Protein AF-A0A511R2E7-F1 (afdb_monomer_lite)

Secondary structure (DSSP, 8-state):
---S----HHHHHHHHHHHHHS-HHHHHHHHHHHHHHHHHHHHHHHHHHHS-HHHHHHHHHHHHH-HHHHHHHHHHH--

pLDDT: mean 79.78, std 12.54, range [33.28, 90.31]

Organism: NCBI:txid1227553

Radius of gyration: 15.59 Å; chains: 1; bounding box: 31×27×43 Å

Foldseek 3Di:
DDQPPPPPVVNVVVLVVVLVPDDPVCNVVSVVVVVVVVVVVQLVVLCVVVVDSLVSVLVVCCNPVNDVRSVVSDVVVDD

Structure (mmCIF, N/CA/C/O backbone):
data_AF-A0A511R2E7-F1
#
_entry.id   AF-A0A511R2E7-F1
#
loop_
_atom_site.group_PDB
_atom_site.id
_atom_site.type_symbol
_atom_site.label_atom_id
_atom_site.label_alt_id
_atom_site.label_comp_id
_atom_site.label_asym_id
_atom_site.label_entity_id
_atom_site.label_seq_id
_atom_site.pdbx_PDB_ins_code
_atom_site.Cartn_x
_atom_site.Cartn_y
_atom_site.Cartn_z
_atom_site.occupancy
_atom_site.B_iso_or_equiv
_atom_site.auth_seq_id
_atom_site.auth_comp_id
_atom_site.auth_asym_id
_atom_site.auth_atom_id
_atom_site.pdbx_PDB_model_num
ATOM 1 N N . MET A 1 1 ? 4.740 -16.293 -10.056 1.00 33.28 1 MET A N 1
ATOM 2 C CA . MET A 1 1 ? 3.970 -15.042 -9.874 1.00 33.28 1 MET A CA 1
ATOM 3 C C . MET A 1 1 ? 3.797 -14.813 -8.379 1.00 33.28 1 MET A C 1
ATOM 5 O O . MET A 1 1 ? 3.005 -15.507 -7.764 1.00 33.28 1 MET A O 1
ATOM 9 N N . ALA A 1 2 ? 4.601 -13.939 -7.770 1.00 36.00 2 ALA A N 1
ATOM 10 C CA . ALA A 1 2 ? 4.474 -13.629 -6.345 1.00 36.00 2 ALA A CA 1
ATOM 11 C C . ALA A 1 2 ? 3.395 -12.552 -6.176 1.00 36.00 2 ALA A C 1
ATOM 13 O O . ALA A 1 2 ? 3.596 -11.407 -6.583 1.00 36.00 2 ALA A O 1
ATOM 14 N N . GLY A 1 3 ? 2.230 -12.936 -5.652 1.00 35.22 3 GLY A N 1
ATOM 15 C CA . GLY A 1 3 ? 1.180 -11.991 -5.292 1.00 35.22 3 GLY A CA 1
ATOM 16 C C . GLY A 1 3 ? 1.708 -11.015 -4.244 1.00 35.22 3 GLY A C 1
ATOM 17 O O . GLY A 1 3 ? 2.227 -11.426 -3.212 1.00 35.22 3 GLY A O 1
ATOM 18 N N . LEU A 1 4 ? 1.571 -9.714 -4.492 1.00 45.62 4 LEU A N 1
ATOM 19 C CA . LEU A 1 4 ? 1.988 -8.642 -3.575 1.00 45.62 4 LEU A CA 1
ATOM 20 C C . LEU A 1 4 ? 1.074 -8.499 -2.342 1.00 45.62 4 LEU A C 1
ATOM 22 O O . LEU A 1 4 ? 1.113 -7.486 -1.655 1.00 45.62 4 LEU A O 1
ATOM 26 N N . SER A 1 5 ? 0.292 -9.530 -2.020 1.00 49.78 5 SER A N 1
ATOM 27 C CA . SER A 1 5 ? -0.449 -9.654 -0.763 1.00 49.78 5 SER A CA 1
ATOM 28 C C . SER A 1 5 ? 0.417 -10.294 0.338 1.00 49.78 5 SER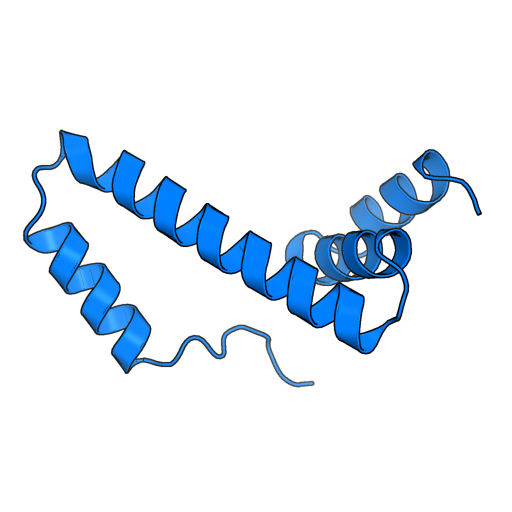 A C 1
ATOM 30 O O . SER A 1 5 ? -0.088 -11.025 1.184 1.00 49.78 5 SER A O 1
ATOM 32 N N . ASN A 1 6 ? 1.727 -10.033 0.347 1.00 56.69 6 ASN A N 1
ATOM 33 C CA . ASN A 1 6 ? 2.634 -10.471 1.415 1.00 56.69 6 ASN A CA 1
ATOM 34 C C . ASN A 1 6 ? 2.675 -9.442 2.558 1.00 56.69 6 ASN A C 1
ATOM 36 O O . ASN A 1 6 ? 3.747 -9.085 3.043 1.00 56.69 6 ASN A O 1
ATOM 40 N N . ILE A 1 7 ? 1.519 -8.926 2.987 1.00 62.53 7 ILE A N 1
ATOM 41 C CA . ILE A 1 7 ? 1.485 -8.272 4.296 1.00 62.53 7 ILE A CA 1
ATOM 42 C C . ILE A 1 7 ? 1.623 -9.401 5.314 1.00 62.53 7 ILE A C 1
ATOM 44 O O . ILE A 1 7 ? 0.790 -10.307 5.344 1.00 62.53 7 ILE A O 1
ATOM 48 N N . ASP A 1 8 ? 2.697 -9.369 6.105 1.00 72.06 8 ASP A N 1
ATOM 49 C CA . ASP A 1 8 ? 2.926 -10.345 7.169 1.00 72.06 8 ASP A CA 1
ATOM 50 C C . ASP A 1 8 ? 1.654 -10.446 8.039 1.00 72.06 8 ASP A C 1
ATOM 52 O O . ASP A 1 8 ? 1.162 -9.418 8.524 1.00 72.06 8 ASP A O 1
ATOM 56 N N . PRO A 1 9 ? 1.098 -11.653 8.258 1.00 73.50 9 PRO A N 1
ATOM 57 C CA . PRO A 1 9 ? -0.090 -11.846 9.085 1.00 73.50 9 PRO A CA 1
ATOM 58 C C . PRO A 1 9 ? 0.000 -11.197 10.475 1.00 73.50 9 PRO A C 1
ATOM 60 O O . PRO A 1 9 ? -1.022 -10.790 11.032 1.00 73.50 9 PRO A O 1
ATOM 63 N N . LYS A 1 10 ? 1.204 -11.062 11.044 1.00 74.25 10 LYS A N 1
ATOM 64 C CA . LYS A 1 10 ? 1.445 -10.363 12.315 1.00 74.25 10 LYS A CA 1
ATOM 65 C C . LYS A 1 10 ? 1.197 -8.862 12.200 1.00 74.25 10 LYS A C 1
ATOM 67 O O . LYS A 1 10 ? 0.596 -8.281 13.099 1.00 74.25 10 LYS A O 1
ATOM 72 N N . VAL A 1 11 ? 1.603 -8.246 11.091 1.00 73.94 11 VAL A N 1
ATOM 73 C CA . VAL A 1 11 ? 1.366 -6.819 10.823 1.00 73.94 11 VAL A CA 1
ATOM 74 C C . VAL A 1 11 ? -0.128 -6.560 10.654 1.00 73.94 11 VAL A C 1
ATOM 76 O O . VAL A 1 11 ? -0.650 -5.615 11.242 1.00 73.94 11 VAL A O 1
ATOM 79 N N . VAL A 1 12 ? -0.839 -7.443 9.944 1.00 76.38 12 VAL A N 1
ATOM 80 C CA . VAL A 1 12 ? -2.304 -7.362 9.815 1.00 76.38 12 VAL A CA 1
ATOM 81 C C . VAL A 1 12 ? -2.980 -7.447 11.188 1.00 76.38 12 VAL A C 1
ATOM 83 O O . VAL A 1 12 ? -3.852 -6.635 11.495 1.00 76.38 12 VAL A O 1
ATOM 86 N N . ARG A 1 13 ? -2.564 -8.392 12.044 1.00 78.88 13 ARG A N 1
ATOM 87 C CA . ARG A 1 13 ? -3.111 -8.532 13.407 1.00 78.88 13 ARG A CA 1
ATOM 88 C C . ARG A 1 13 ? -2.892 -7.276 14.247 1.00 78.88 13 ARG A C 1
ATOM 90 O O . ARG A 1 13 ? -3.853 -6.782 14.830 1.00 78.88 13 ARG A O 1
ATOM 97 N N . LEU A 1 14 ? -1.680 -6.723 14.238 1.00 80.50 14 LEU A N 1
ATOM 98 C CA . LEU A 1 14 ? -1.356 -5.495 14.966 1.00 80.50 14 LEU A CA 1
ATOM 99 C C . LEU A 1 14 ? -2.207 -4.306 14.491 1.00 80.50 14 LEU A C 1
ATOM 101 O O . LEU A 1 14 ? -2.752 -3.567 15.307 1.00 80.50 14 LEU A O 1
ATOM 105 N N . GLN A 1 15 ? -2.369 -4.133 13.177 1.00 78.56 15 GLN A N 1
ATOM 106 C CA . GLN A 1 15 ? -3.214 -3.071 12.620 1.00 78.56 15 GLN A CA 1
ATOM 107 C C . GLN A 1 15 ? -4.676 -3.219 13.061 1.00 78.56 15 GLN A C 1
ATOM 109 O O . GLN A 1 15 ? -5.309 -2.235 13.442 1.00 78.56 15 GLN A O 1
ATOM 114 N N . ILE A 1 16 ? -5.207 -4.444 13.066 1.00 83.62 16 ILE A N 1
ATOM 115 C CA . ILE A 1 16 ? -6.571 -4.723 13.533 1.00 83.62 16 ILE A CA 1
ATOM 116 C C . ILE A 1 16 ? -6.713 -4.417 15.029 1.00 83.62 16 ILE A C 1
ATOM 118 O O . ILE A 1 16 ? -7.718 -3.834 15.434 1.00 83.62 16 ILE A O 1
ATOM 122 N N . GLU A 1 17 ? -5.731 -4.773 15.855 1.00 86.56 17 GLU A N 1
ATOM 123 C CA . GLU A 1 17 ? -5.742 -4.475 17.292 1.00 86.56 17 GLU A CA 1
ATOM 124 C C . GLU A 1 17 ? -5.718 -2.968 17.566 1.00 86.56 17 GLU A C 1
ATOM 126 O O . GLU A 1 17 ? -6.554 -2.478 18.329 1.00 86.56 17 GLU A O 1
ATOM 131 N N . LEU A 1 18 ? -4.863 -2.215 16.869 1.00 81.19 18 LEU A N 1
ATOM 132 C CA . LEU A 1 18 ? -4.813 -0.750 16.957 1.00 81.19 18 LEU A CA 1
ATOM 133 C C . LEU A 1 18 ? -6.153 -0.106 16.568 1.00 81.19 18 LEU A C 1
ATOM 135 O O . LEU A 1 18 ? -6.620 0.832 17.221 1.00 81.19 18 LEU A O 1
ATOM 139 N N . LEU A 1 19 ? -6.817 -0.630 15.535 1.00 83.56 19 LEU A N 1
ATOM 140 C CA . LEU A 1 19 ? -8.138 -0.152 15.119 1.00 83.56 19 LEU A CA 1
ATOM 141 C C . LEU A 1 19 ? -9.232 -0.515 16.129 1.00 83.56 19 LEU A C 1
ATOM 143 O O . LEU A 1 19 ? -10.122 0.300 16.382 1.00 83.56 19 LEU A O 1
ATOM 147 N N . ARG A 1 20 ? -9.177 -1.706 16.735 1.00 86.94 20 ARG A N 1
ATOM 148 C CA . ARG A 1 20 ? -10.137 -2.143 17.763 1.00 86.94 20 ARG A CA 1
ATOM 149 C C . ARG A 1 20 ? -10.061 -1.283 19.020 1.00 86.94 20 ARG A C 1
ATOM 151 O O . ARG A 1 20 ? -11.111 -0.937 19.554 1.00 86.94 20 ARG A O 1
ATOM 158 N N . GLN A 1 21 ? -8.853 -0.906 19.435 1.00 88.19 21 GLN A N 1
ATOM 159 C CA . GLN A 1 21 ? -8.605 -0.034 20.590 1.00 88.19 21 GLN A CA 1
ATOM 160 C C . GLN A 1 21 ? -8.947 1.441 20.318 1.00 88.19 21 GLN A C 1
ATOM 162 O O . GLN A 1 21 ? -9.074 2.237 21.245 1.00 88.19 21 GLN A O 1
ATOM 167 N N . SER A 1 22 ? -9.126 1.814 19.050 1.00 87.31 22 SER A N 1
ATOM 168 C CA . SER A 1 22 ? -9.482 3.173 18.647 1.00 87.31 22 SER A CA 1
ATOM 169 C C . SER A 1 22 ? -10.995 3.384 18.614 1.00 87.31 22 SER A C 1
ATOM 171 O O . SER A 1 22 ? -11.761 2.500 18.210 1.00 87.31 22 SER A O 1
ATOM 173 N N . SER A 1 23 ? -11.437 4.595 18.971 1.00 88.50 23 SER A N 1
ATOM 174 C CA . SER A 1 23 ? -12.842 4.980 18.818 1.00 88.50 23 SER A CA 1
ATOM 175 C C . SER A 1 23 ? -13.262 4.926 17.340 1.00 88.50 23 SER A C 1
ATOM 177 O O . SER A 1 23 ? -12.425 5.172 16.465 1.00 88.50 23 SER A O 1
ATOM 179 N N . PRO A 1 24 ? -14.542 4.644 17.022 1.00 85.06 24 PRO A N 1
ATOM 180 C CA . PRO A 1 24 ? -15.007 4.543 15.636 1.00 85.06 24 PRO A CA 1
ATOM 181 C C . PRO A 1 24 ? -14.624 5.752 14.772 1.00 85.06 24 PRO A C 1
ATOM 183 O O . PRO A 1 24 ? -14.152 5.577 13.651 1.00 85.06 24 PRO A O 1
ATOM 186 N N . ALA A 1 25 ? -14.712 6.962 15.335 1.00 85.94 25 ALA A N 1
ATOM 187 C CA . ALA A 1 25 ? -14.325 8.204 14.666 1.00 85.94 25 ALA A CA 1
ATOM 188 C C . ALA A 1 25 ? -12.828 8.272 14.300 1.00 85.94 25 ALA A C 1
ATOM 190 O O . ALA A 1 25 ? -12.467 8.919 13.321 1.00 85.94 25 ALA A O 1
ATOM 191 N N . ARG A 1 26 ? -11.946 7.594 15.048 1.00 84.00 26 ARG A N 1
ATOM 192 C CA . ARG A 1 26 ? -10.498 7.569 14.775 1.00 84.00 26 ARG A CA 1
ATOM 193 C C . ARG A 1 26 ? -10.052 6.431 13.861 1.00 84.00 26 ARG A C 1
ATOM 195 O O . ARG A 1 26 ? -8.955 6.509 13.313 1.00 84.00 26 ARG A O 1
ATOM 202 N N . ARG A 1 27 ? -10.875 5.399 13.651 1.00 84.94 27 ARG A N 1
ATOM 203 C CA . ARG A 1 27 ? -10.503 4.236 12.824 1.00 84.94 27 ARG A CA 1
ATOM 204 C C . ARG A 1 27 ? -10.215 4.622 11.376 1.00 84.94 27 ARG A C 1
ATOM 206 O O . ARG A 1 27 ? -9.190 4.216 10.844 1.00 84.94 27 ARG A O 1
ATOM 213 N N . LEU A 1 28 ? -11.077 5.438 10.768 1.00 81.56 28 LEU A N 1
ATOM 214 C CA . LEU A 1 28 ? -10.898 5.899 9.387 1.00 81.56 28 LEU A CA 1
ATOM 215 C C . LEU A 1 28 ? -9.603 6.716 9.203 1.00 81.56 28 LEU A C 1
ATOM 217 O O . LEU A 1 28 ? -8.810 6.348 8.335 1.00 81.56 28 LEU A O 1
ATOM 221 N N . PRO A 1 29 ? -9.315 7.743 10.029 1.00 84.00 29 PRO A N 1
ATOM 222 C CA . PRO A 1 29 ? -8.032 8.446 9.984 1.00 84.00 29 PRO A CA 1
ATOM 223 C C . PRO A 1 29 ? -6.811 7.532 10.138 1.00 84.00 29 PRO A C 1
ATOM 225 O O . PRO A 1 29 ? -5.830 7.686 9.413 1.00 84.00 29 PRO A O 1
ATOM 228 N N . ILE A 1 30 ? -6.867 6.555 11.049 1.00 81.50 30 ILE A N 1
ATOM 229 C CA . ILE A 1 30 ? -5.764 5.609 11.266 1.00 81.50 30 ILE A CA 1
ATOM 230 C C . ILE A 1 30 ? -5.569 4.717 10.038 1.00 81.50 30 ILE A C 1
ATOM 232 O O . ILE A 1 30 ? -4.443 4.566 9.571 1.00 81.50 30 ILE A O 1
ATOM 236 N N . MET A 1 31 ? -6.647 4.171 9.469 1.00 80.6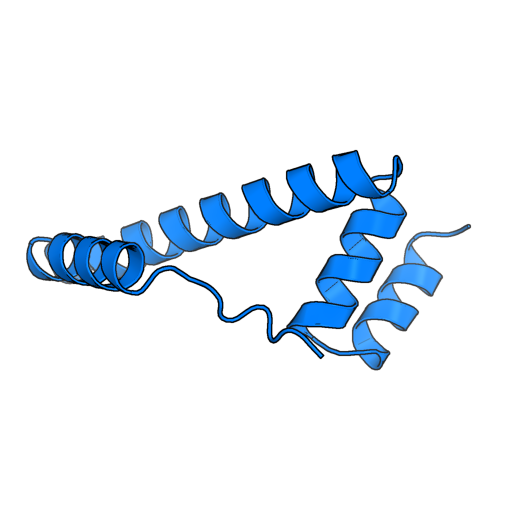9 31 MET A N 1
ATOM 237 C CA . MET A 1 31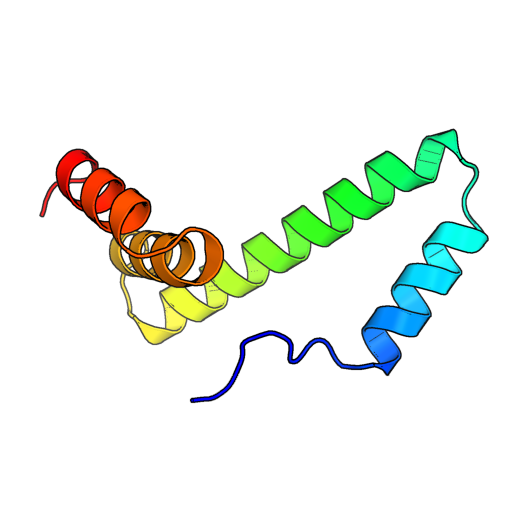 ? -6.573 3.371 8.241 1.00 80.69 31 MET A CA 1
ATOM 238 C C . MET A 1 31 ? -6.017 4.175 7.064 1.00 80.69 31 MET A C 1
ATOM 240 O O . MET A 1 31 ? -5.177 3.665 6.320 1.00 80.69 31 MET A O 1
ATOM 244 N N . ALA A 1 32 ? -6.454 5.426 6.904 1.00 80.12 32 ALA A N 1
ATOM 245 C CA . ALA A 1 32 ? -5.956 6.315 5.859 1.00 80.12 32 ALA A CA 1
ATOM 246 C C . ALA A 1 32 ? -4.455 6.592 6.031 1.00 80.12 32 ALA A C 1
ATOM 248 O O . ALA A 1 32 ? -3.699 6.475 5.068 1.00 80.12 32 ALA A O 1
ATOM 249 N N . SER A 1 33 ? -4.017 6.871 7.262 1.00 83.00 33 SER A N 1
ATOM 250 C CA . SER A 1 33 ? -2.607 7.086 7.600 1.00 83.00 33 SER A CA 1
ATOM 251 C C . SER A 1 33 ? -1.751 5.852 7.296 1.00 83.00 33 SER A C 1
ATOM 253 O O . SER A 1 33 ? -0.778 5.942 6.551 1.00 83.00 33 SER A O 1
ATOM 255 N N . LEU A 1 34 ? -2.167 4.669 7.765 1.00 78.38 34 LEU A N 1
ATOM 256 C CA . LEU A 1 34 ? -1.459 3.408 7.513 1.00 78.38 34 LEU A CA 1
ATOM 257 C C . LEU A 1 34 ? -1.365 3.085 6.015 1.00 78.38 34 LEU A C 1
ATOM 259 O O . LEU A 1 34 ? -0.317 2.642 5.540 1.00 78.38 34 LEU A O 1
ATOM 263 N N . SER A 1 35 ? -2.440 3.337 5.266 1.00 79.19 35 SER A N 1
ATOM 264 C CA . SER A 1 35 ? -2.465 3.139 3.814 1.00 79.19 35 SER A CA 1
ATOM 265 C C . SER A 1 35 ? -1.508 4.099 3.109 1.00 79.19 35 SER A C 1
ATOM 267 O O . SER A 1 35 ? -0.734 3.671 2.256 1.00 79.19 35 SER A O 1
ATOM 269 N N . ALA A 1 36 ? -1.497 5.377 3.499 1.00 80.75 36 ALA A N 1
ATOM 270 C CA . ALA A 1 36 ? -0.577 6.370 2.952 1.00 80.75 36 ALA A CA 1
ATOM 271 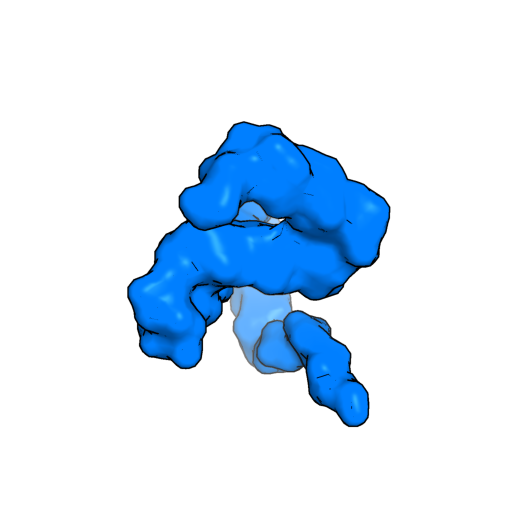C C . ALA A 1 36 ? 0.890 6.000 3.227 1.00 80.75 36 ALA A C 1
ATOM 273 O O . ALA A 1 36 ? 1.720 6.062 2.319 1.00 80.75 36 ALA A O 1
ATOM 274 N N . THR A 1 37 ? 1.203 5.540 4.442 1.00 78.31 37 THR A N 1
ATOM 275 C CA . THR A 1 37 ? 2.542 5.056 4.802 1.00 78.31 37 THR A CA 1
ATOM 276 C C . THR A 1 37 ? 2.959 3.857 3.948 1.00 78.31 37 THR A C 1
ATOM 278 O O . THR A 1 37 ? 4.061 3.851 3.398 1.00 78.31 37 THR A O 1
ATOM 281 N N . ALA A 1 38 ? 2.084 2.861 3.783 1.00 80.94 38 ALA A N 1
ATOM 282 C CA . ALA A 1 38 ? 2.372 1.685 2.964 1.00 80.94 38 ALA A CA 1
ATOM 283 C C . ALA A 1 38 ? 2.603 2.047 1.486 1.00 80.94 38 ALA A C 1
ATOM 285 O O . ALA A 1 38 ? 3.555 1.561 0.870 1.00 80.94 38 ALA A O 1
ATOM 286 N N . ILE A 1 39 ? 1.778 2.940 0.929 1.00 80.25 39 ILE A N 1
ATOM 287 C CA . ILE A 1 39 ? 1.937 3.448 -0.441 1.00 80.25 39 ILE A CA 1
ATOM 288 C C . ILE A 1 39 ? 3.277 4.178 -0.587 1.00 80.25 39 ILE A C 1
ATOM 290 O O . ILE A 1 39 ? 4.010 3.920 -1.544 1.00 80.25 39 ILE A O 1
ATOM 294 N N . GLY A 1 40 ? 3.633 5.031 0.379 1.00 79.38 40 GLY A N 1
ATOM 295 C CA . GLY A 1 40 ? 4.907 5.750 0.401 1.00 79.38 40 GLY A CA 1
ATOM 296 C C . GLY A 1 40 ? 6.117 4.814 0.384 1.00 79.38 40 GLY A C 1
ATOM 297 O O . GLY A 1 40 ? 6.992 4.956 -0.473 1.00 79.38 40 GLY A O 1
ATOM 298 N N . PHE A 1 41 ? 6.139 3.801 1.256 1.00 81.75 41 PHE A N 1
ATOM 299 C CA . PHE A 1 41 ? 7.219 2.806 1.282 1.00 81.75 41 PHE A CA 1
ATOM 300 C C . PHE A 1 41 ? 7.320 2.012 -0.017 1.00 81.75 41 PHE A C 1
ATOM 302 O O . PHE A 1 41 ? 8.424 1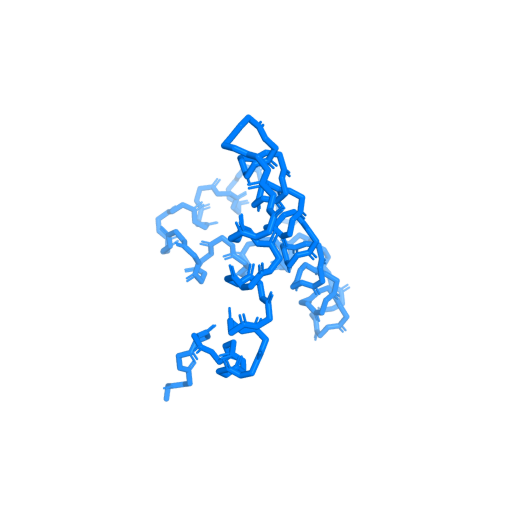.738 -0.500 1.00 81.75 41 PHE A O 1
ATOM 309 N N . LEU A 1 42 ? 6.181 1.651 -0.607 1.00 81.50 42 LEU A N 1
ATOM 310 C CA . LEU A 1 42 ? 6.162 0.914 -1.861 1.00 81.50 42 LEU A CA 1
ATOM 311 C C . LEU A 1 42 ? 6.703 1.771 -3.014 1.00 81.50 42 LEU A C 1
ATOM 313 O O . LEU A 1 42 ? 7.530 1.292 -3.790 1.00 81.50 42 LEU A O 1
ATOM 317 N N . HIS A 1 43 ? 6.313 3.046 -3.086 1.00 81.62 43 HIS A N 1
ATOM 318 C CA . HIS A 1 43 ? 6.862 4.009 -4.044 1.00 81.62 43 HIS A CA 1
ATOM 319 C C . HIS A 1 43 ? 8.373 4.183 -3.880 1.00 81.62 43 HIS A C 1
ATOM 321 O O . HIS A 1 43 ? 9.107 4.123 -4.869 1.00 81.62 43 HIS A O 1
ATOM 327 N N . GLN A 1 44 ? 8.853 4.349 -2.646 1.00 84.31 44 GLN A N 1
ATOM 328 C CA . GLN A 1 44 ? 10.280 4.478 -2.354 1.00 84.31 44 GLN A CA 1
ATOM 329 C C . GLN A 1 44 ? 11.050 3.223 -2.782 1.00 84.31 44 GLN A C 1
ATOM 331 O O . GLN A 1 44 ? 12.054 3.323 -3.485 1.00 84.31 44 GLN A O 1
ATOM 336 N N . THR A 1 45 ? 10.536 2.041 -2.441 1.00 84.88 45 THR A N 1
ATOM 337 C CA . THR A 1 45 ? 11.139 0.753 -2.809 1.00 84.88 45 THR A CA 1
ATOM 338 C C . THR A 1 45 ? 11.205 0.576 -4.325 1.00 84.88 45 THR A C 1
ATOM 340 O O . THR A 1 45 ? 12.225 0.148 -4.866 1.00 84.88 45 THR A O 1
ATOM 343 N N . LEU A 1 46 ? 10.124 0.900 -5.039 1.00 84.19 46 LEU A N 1
ATOM 344 C CA . LEU A 1 46 ? 10.087 0.821 -6.499 1.00 84.19 46 LEU A CA 1
ATOM 345 C C . LEU A 1 46 ? 11.036 1.835 -7.141 1.00 84.19 46 LEU A C 1
ATOM 347 O O . LEU A 1 46 ? 11.708 1.493 -8.111 1.00 84.19 46 LEU A O 1
ATOM 351 N N . THR A 1 47 ? 11.139 3.040 -6.580 1.00 87.50 47 THR A N 1
ATOM 352 C CA . THR A 1 47 ? 12.062 4.082 -7.053 1.00 87.50 47 THR A CA 1
ATOM 353 C C . THR A 1 47 ? 13.512 3.646 -6.877 1.00 87.50 47 THR A C 1
ATOM 355 O O . THR A 1 47 ? 14.283 3.737 -7.824 1.00 87.50 47 THR A O 1
ATOM 358 N N . GLN A 1 48 ? 13.871 3.082 -5.721 1.00 89.19 48 GLN A N 1
ATOM 359 C CA . GLN A 1 48 ? 15.208 2.530 -5.476 1.00 89.19 48 GLN A CA 1
ATOM 360 C C . GLN A 1 48 ? 15.543 1.377 -6.431 1.00 89.19 48 GLN A C 1
ATOM 362 O O . GLN A 1 48 ? 16.652 1.311 -6.948 1.00 89.19 48 GLN A O 1
ATOM 367 N N . LYS A 1 49 ? 14.584 0.481 -6.703 1.00 86.69 49 LYS A N 1
ATOM 368 C CA . LYS A 1 49 ? 14.795 -0.667 -7.602 1.00 86.69 49 LYS A CA 1
ATOM 369 C C . LYS A 1 49 ? 14.889 -0.292 -9.079 1.00 86.69 49 LYS A C 1
ATOM 371 O O . LYS A 1 49 ? 15.558 -0.993 -9.827 1.00 86.69 49 LYS A O 1
ATOM 376 N N . LEU A 1 50 ? 14.158 0.732 -9.515 1.00 88.88 50 LEU A N 1
ATOM 377 C CA . LEU A 1 50 ? 14.069 1.116 -10.928 1.00 88.88 50 LEU A CA 1
ATOM 378 C C . LEU A 1 50 ? 14.953 2.316 -11.280 1.00 88.88 50 LEU A C 1
ATOM 380 O O . LEU A 1 50 ? 15.102 2.617 -12.459 1.00 88.88 50 LEU A O 1
ATOM 384 N N . GLY A 1 51 ? 15.482 3.032 -10.285 1.00 89.88 51 GLY A N 1
ATOM 385 C CA . GLY A 1 51 ? 16.272 4.250 -10.479 1.00 89.88 51 GLY A CA 1
ATOM 386 C C . GLY A 1 51 ? 15.488 5.430 -11.066 1.00 89.88 51 GLY A C 1
ATOM 387 O O . GLY A 1 51 ? 16.078 6.454 -11.385 1.00 89.88 51 GLY A O 1
ATOM 388 N N . ASN A 1 52 ? 14.166 5.306 -11.233 1.00 87.50 52 ASN A N 1
ATOM 389 C CA . ASN A 1 52 ? 13.331 6.311 -11.883 1.00 87.50 52 ASN A CA 1
ATOM 390 C C . ASN A 1 52 ? 11.942 6.361 -11.227 1.00 87.50 52 ASN A C 1
ATOM 392 O O . ASN A 1 52 ? 11.202 5.373 -11.214 1.00 87.50 52 ASN A O 1
ATOM 396 N N . ALA A 1 53 ? 11.584 7.533 -10.696 1.00 85.00 53 ALA A N 1
ATOM 397 C CA . ALA A 1 53 ? 10.325 7.759 -9.989 1.00 85.00 53 ALA A CA 1
ATOM 398 C C . ALA A 1 53 ? 9.086 7.659 -10.903 1.00 85.00 53 ALA A C 1
ATOM 400 O O . ALA A 1 53 ? 8.040 7.173 -10.468 1.00 85.00 53 ALA A O 1
ATOM 401 N N . CYS A 1 54 ? 9.199 8.061 -12.174 1.00 86.81 54 CYS A N 1
ATOM 402 C CA . CYS A 1 54 ? 8.126 7.925 -13.163 1.00 86.81 54 CYS A CA 1
ATOM 403 C C . CYS A 1 54 ? 7.845 6.443 -13.453 1.00 86.81 54 CYS A C 1
ATOM 405 O O . CYS A 1 54 ? 6.710 5.980 -13.315 1.00 86.81 54 CYS A O 1
ATOM 407 N N . LEU A 1 55 ? 8.892 5.656 -13.724 1.00 86.81 55 LEU A N 1
ATOM 408 C CA . LEU A 1 55 ? 8.760 4.209 -13.923 1.00 86.81 55 LEU A CA 1
ATOM 409 C C . LEU A 1 55 ? 8.240 3.499 -12.669 1.00 86.81 55 LEU A C 1
ATOM 411 O O . LEU A 1 55 ? 7.429 2.578 -12.779 1.00 86.81 55 LEU A O 1
ATOM 415 N N . ALA A 1 56 ? 8.656 3.936 -11.479 1.00 87.50 56 ALA A N 1
ATOM 416 C CA . ALA A 1 56 ? 8.145 3.415 -10.216 1.00 87.50 56 ALA A CA 1
ATOM 417 C C . ALA A 1 56 ? 6.639 3.659 -10.072 1.00 87.50 56 ALA A C 1
ATOM 419 O O . ALA A 1 56 ? 5.903 2.735 -9.722 1.00 87.50 56 ALA A O 1
ATOM 420 N N . ARG A 1 57 ? 6.169 4.863 -10.415 1.00 86.19 57 ARG A N 1
ATOM 421 C CA . ARG A 1 57 ? 4.750 5.233 -10.377 1.00 86.19 57 ARG A CA 1
ATOM 422 C C . ARG A 1 57 ? 3.921 4.457 -11.403 1.00 86.19 57 ARG A C 1
ATOM 424 O O . ARG A 1 57 ? 2.861 3.949 -11.049 1.00 86.19 57 ARG A O 1
ATOM 431 N N . ILE A 1 58 ? 4.409 4.303 -12.636 1.00 88.50 58 ILE A N 1
ATOM 432 C CA . ILE A 1 58 ? 3.747 3.490 -13.674 1.00 88.50 58 ILE A CA 1
ATOM 433 C C . ILE A 1 58 ? 3.672 2.024 -13.233 1.00 88.50 58 ILE A C 1
ATOM 435 O O . ILE A 1 58 ? 2.617 1.395 -13.325 1.00 88.50 58 ILE A O 1
ATOM 439 N N . LYS A 1 59 ? 4.771 1.477 -12.697 1.00 86.69 59 LYS A N 1
ATOM 440 C CA . LYS A 1 59 ? 4.813 0.098 -12.198 1.00 86.69 59 LYS A CA 1
ATOM 441 C C . LYS A 1 59 ? 3.858 -0.106 -11.026 1.00 86.69 59 LYS A C 1
ATOM 443 O O . LYS A 1 59 ? 3.151 -1.108 -11.008 1.00 86.69 59 LYS A O 1
ATOM 448 N N . TRP A 1 60 ? 3.793 0.840 -10.093 1.00 86.94 60 TRP A N 1
ATOM 449 C CA . TRP A 1 60 ? 2.824 0.825 -9.000 1.00 86.94 60 TRP A CA 1
ATOM 450 C C . TRP A 1 60 ? 1.382 0.833 -9.525 1.00 86.94 60 TRP A C 1
ATOM 452 O O . TRP A 1 60 ? 0.596 -0.047 -9.176 1.00 86.94 60 TRP A O 1
ATOM 462 N N . MET A 1 61 ? 1.064 1.747 -10.448 1.00 87.75 61 MET A N 1
ATOM 463 C CA . MET A 1 61 ? -0.260 1.847 -11.070 1.00 87.75 61 MET A CA 1
ATOM 464 C C . MET A 1 61 ? -0.670 0.524 -11.731 1.00 87.75 61 MET A C 1
ATOM 466 O O . MET A 1 61 ? -1.783 0.044 -11.529 1.00 87.75 61 MET A O 1
ATOM 470 N N . ARG A 1 62 ? 0.262 -0.114 -12.451 1.00 87.50 62 ARG A N 1
ATOM 471 C CA . ARG A 1 62 ? 0.032 -1.398 -13.123 1.00 87.50 62 ARG A CA 1
ATOM 472 C C . ARG A 1 62 ? -0.270 -2.531 -12.148 1.00 87.50 62 ARG A C 1
ATOM 474 O O . ARG A 1 62 ? -1.100 -3.380 -12.457 1.00 87.50 62 ARG A O 1
ATOM 481 N N . LEU A 1 63 ? 0.407 -2.559 -11.001 1.00 83.50 63 LEU A N 1
ATOM 482 C CA . LEU A 1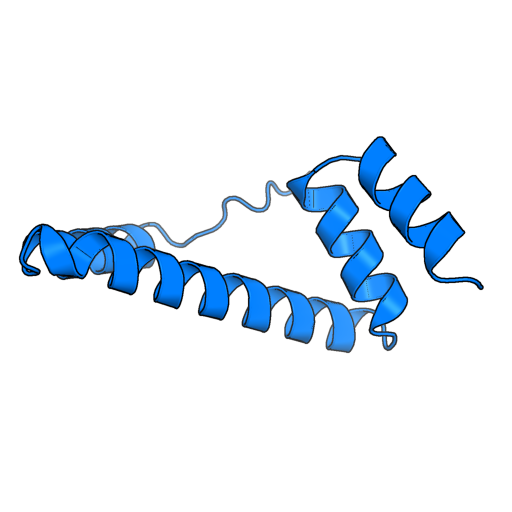 63 ? 0.241 -3.602 -9.986 1.00 83.50 63 LEU A CA 1
ATOM 483 C C . LEU A 1 63 ? -1.090 -3.487 -9.234 1.00 83.50 63 LEU A C 1
ATOM 485 O O . LEU A 1 63 ? -1.650 -4.514 -8.862 1.00 83.50 63 LEU A O 1
ATOM 489 N N . HIS A 1 64 ? -1.586 -2.267 -9.017 1.00 81.06 64 HIS A N 1
ATOM 490 C CA . HIS A 1 64 ? -2.767 -2.023 -8.182 1.00 81.06 64 HIS A CA 1
ATOM 491 C C . HIS A 1 64 ? -4.059 -1.775 -8.968 1.00 81.06 64 HIS A C 1
ATOM 493 O O . HIS A 1 64 ? -5.128 -2.150 -8.495 1.00 81.06 64 HIS A O 1
ATOM 499 N N . TYR A 1 65 ? -3.973 -1.182 -10.160 1.00 84.38 65 TYR A N 1
ATOM 500 C CA . TYR A 1 65 ? -5.139 -0.785 -10.961 1.00 84.38 65 TYR A CA 1
ATOM 501 C C . TYR A 1 65 ? -5.153 -1.397 -12.367 1.00 84.38 65 TYR A C 1
ATOM 503 O O . TYR A 1 65 ? -6.074 -1.156 -13.145 1.00 84.38 65 TYR A O 1
ATOM 511 N N . GLY A 1 66 ? -4.149 -2.215 -12.694 1.00 86.88 66 GLY A N 1
ATOM 512 C CA . GLY A 1 66 ? -4.060 -2.925 -13.964 1.00 86.88 66 GLY A CA 1
ATOM 513 C C . GLY A 1 66 ? -3.408 -2.121 -15.091 1.00 86.88 66 GLY A C 1
ATOM 514 O O . GLY A 1 66 ? -3.008 -0.966 -14.944 1.00 86.88 66 GLY A O 1
ATOM 515 N N . ALA A 1 67 ? -3.259 -2.778 -16.243 1.00 87.38 67 ALA A N 1
ATOM 516 C CA . ALA A 1 67 ? -2.489 -2.251 -17.368 1.00 87.38 67 ALA A CA 1
ATOM 517 C C . ALA A 1 67 ? -3.112 -0.992 -17.991 1.00 87.38 67 ALA A C 1
ATOM 519 O O . ALA A 1 67 ? -2.380 -0.065 -18.312 1.00 87.38 67 ALA A O 1
ATOM 520 N N . VAL A 1 68 ? -4.444 -0.928 -18.101 1.00 90.31 68 VAL A N 1
ATOM 521 C CA . VAL A 1 68 ? -5.148 0.189 -18.758 1.00 90.31 68 VAL A CA 1
ATOM 522 C C . VAL A 1 68 ? -4.826 1.527 -18.089 1.00 90.31 68 VAL A C 1
ATOM 524 O O . VAL A 1 68 ? -4.411 2.467 -18.760 1.00 90.31 68 VAL A O 1
ATOM 527 N N . LEU A 1 69 ? -4.939 1.606 -16.758 1.00 84.94 69 LEU A N 1
ATOM 528 C CA . LEU A 1 69 ? -4.619 2.836 -16.027 1.00 84.94 69 LEU A CA 1
ATOM 529 C C . LEU A 1 69 ? -3.121 3.170 -16.063 1.00 84.94 69 LEU A C 1
ATOM 531 O O . LEU A 1 69 ? -2.744 4.341 -16.039 1.00 84.94 69 LEU A O 1
ATOM 535 N N . ALA A 1 70 ? -2.259 2.155 -16.098 1.00 89.62 70 ALA A N 1
ATOM 536 C CA . ALA A 1 70 ? -0.817 2.359 -16.149 1.00 89.62 70 ALA A CA 1
ATOM 537 C C . ALA A 1 70 ? -0.354 2.951 -17.487 1.00 89.62 70 ALA A C 1
ATOM 539 O O . ALA A 1 70 ? 0.484 3.851 -17.483 1.00 89.62 70 ALA A O 1
ATOM 540 N N . GLU A 1 71 ? -0.912 2.490 -18.610 1.00 90.19 71 GLU A N 1
ATOM 541 C CA . GLU A 1 71 ? -0.592 3.044 -19.932 1.00 90.19 71 GLU A CA 1
ATOM 542 C C . GLU A 1 71 ? -1.132 4.474 -20.080 1.00 90.19 71 GLU A C 1
ATOM 544 O O . GLU A 1 71 ? -0.387 5.356 -20.495 1.00 90.19 71 GLU A O 1
ATOM 549 N N . GLN A 1 72 ? -2.348 4.760 -19.595 1.00 89.69 72 GLN A N 1
ATOM 550 C CA . GLN A 1 72 ? -2.867 6.138 -19.549 1.00 89.69 72 GLN A CA 1
ATOM 551 C C . GLN A 1 72 ? -1.964 7.081 -18.741 1.00 89.69 72 GLN A C 1
ATOM 553 O O . GLN A 1 72 ? -1.807 8.255 -19.080 1.00 89.69 72 GLN A O 1
ATOM 558 N N . LEU A 1 73 ? -1.369 6.590 -17.648 1.00 86.44 73 LEU A N 1
ATOM 559 C CA . LEU A 1 73 ? -0.411 7.374 -16.875 1.00 86.44 73 LEU A CA 1
ATOM 560 C C . LEU A 1 73 ? 0.881 7.607 -17.663 1.00 86.44 73 LEU A C 1
ATOM 562 O O . LEU A 1 73 ? 1.406 8.717 -17.630 1.00 86.44 73 LEU A O 1
ATOM 566 N N . ARG A 1 74 ? 1.393 6.584 -18.351 1.00 87.50 74 ARG A N 1
ATOM 567 C CA . ARG A 1 74 ? 2.594 6.687 -19.187 1.00 87.50 74 ARG A CA 1
ATOM 568 C C . ARG A 1 74 ? 2.405 7.718 -20.300 1.00 87.50 74 ARG A C 1
ATOM 570 O O . ARG A 1 74 ? 3.248 8.595 -20.444 1.00 87.50 74 ARG A O 1
ATOM 577 N N . GLU A 1 75 ? 1.284 7.666 -21.014 1.00 88.06 75 GLU A N 1
ATOM 578 C CA . GLU A 1 75 ? 0.938 8.620 -22.077 1.00 88.06 75 GLU A CA 1
ATOM 579 C C . GLU A 1 75 ? 0.899 10.068 -21.568 1.00 88.06 75 GLU A C 1
ATOM 581 O O . GLU A 1 75 ? 1.373 10.979 -22.242 1.00 88.06 75 GLU A O 1
ATOM 586 N N . LYS A 1 76 ? 0.388 10.286 -20.350 1.00 82.56 76 LYS A N 1
ATOM 587 C CA . LYS A 1 76 ? 0.323 11.618 -19.724 1.00 82.56 76 LYS A CA 1
ATOM 588 C C . LYS A 1 76 ? 1.635 12.095 -19.108 1.00 82.56 76 LYS A C 1
ATOM 590 O O . LYS A 1 76 ? 1.794 13.293 -18.902 1.00 82.56 76 LYS A O 1
ATOM 595 N N . SER A 1 77 ? 2.531 11.179 -18.753 1.00 75.44 77 SER A N 1
ATOM 596 C CA . SER A 1 77 ? 3.772 11.513 -18.041 1.00 75.44 77 SER A CA 1
ATOM 597 C C . SER A 1 77 ? 4.941 11.819 -18.983 1.00 75.44 77 SER A C 1
ATOM 599 O O . SER A 1 77 ? 5.979 12.254 -18.497 1.00 75.44 77 SER A O 1
ATOM 601 N N . GLY A 1 78 ? 4.757 11.644 -20.299 1.00 62.50 78 GLY A N 1
ATOM 602 C CA . GLY A 1 78 ? 5.811 11.807 -21.305 1.00 62.50 78 GLY A CA 1
ATOM 603 C C . GLY A 1 78 ? 6.903 10.726 -21.214 1.00 62.50 78 GLY A C 1
ATOM 604 O O . GLY A 1 78 ? 6.905 9.943 -20.259 1.00 62.50 78 GLY A O 1
ATOM 605 N N . PRO A 1 79 ? 7.788 10.624 -22.226 1.00 53.88 79 PRO A N 1
ATOM 606 C CA . PRO A 1 79 ? 8.968 9.761 -22.160 1.00 53.88 79 PRO A CA 1
ATOM 607 C C . PRO A 1 79 ? 9.905 10.135 -21.002 1.00 53.88 79 PRO A C 1
ATOM 609 O O . PRO A 1 79 ? 10.075 11.347 -20.738 1.00 53.88 79 PRO A O 1
#

Sequence (79 aa):
MAGLSNIDPKVVRLQIELLRQSSPARRLPIMASLSATAIGFLHQTLTQKLGNACLARIKWMRLHYGAVLAEQLREKSGP